Protein AF-A0A328SCN4-F1 (afdb_monomer)

Radius of gyration: 20.65 Å; Cα contacts (8 Å, |Δi|>4): 206; chains: 1; bounding box: 43×36×56 Å

pLDDT: mean 93.0, std 8.11, range [56.22, 98.69]

Foldseek 3Di:
DLCPCQFDAQQVVTALLNLQAAAQPPDPGSNCVSCVLLPHHSVRSVVLLVVLLVVDVQCCQCQDPRHGNSRHHQPVDDDPSVVVRCVVSVHDSSNSVNSSSVSSVSSNVPGPNLPPDDDLVRLVVQCVVLVHDSVVSVVLCVVQSNDVVNSVVVSVVVVD

Secondary structure (DSSP, 8-state):
---TTPPPPGGGT--GGGGGG---S-SSSTHHHHHHHTT--HHHHHHHHHHHHHHSGGG--TTSTTSSGGG---TTS--HHHHHHHHHTT--HHHHHHHHHHHHHHHHHT--TT--PPPHHHHHHHHHHHT--HHHHHHHHHHTTT-HHHHHHHHHHH--

Structure (mmCIF, N/CA/C/O backbone):
data_AF-A0A328SCN4-F1
#
_entry.id   AF-A0A328SCN4-F1
#
loop_
_atom_site.group_PDB
_atom_site.id
_atom_site.type_symbol
_atom_site.label_atom_id
_atom_site.label_alt_id
_atom_site.label_comp_id
_atom_site.label_asym_id
_atom_site.label_entity_id
_atom_site.label_seq_id
_atom_site.pdbx_PDB_ins_code
_atom_site.Cartn_x
_atom_site.Cartn_y
_atom_site.Cartn_z
_atom_site.occupancy
_atom_site.B_iso_or_equiv
_atom_site.auth_seq_id
_atom_site.auth_comp_id
_atom_site.auth_asym_id
_atom_site.auth_atom_id
_atom_site.pdbx_PDB_model_num
ATOM 1 N N . MET A 1 1 ? -4.310 -12.056 -15.136 1.00 69.62 1 MET A N 1
ATOM 2 C CA . MET A 1 1 ? -3.654 -10.815 -14.686 1.00 69.62 1 MET A CA 1
ATOM 3 C C . MET A 1 1 ? -3.162 -11.077 -13.268 1.00 69.62 1 MET A C 1
ATOM 5 O O . MET A 1 1 ? -3.846 -11.775 -12.534 1.00 69.62 1 MET A O 1
ATOM 9 N N . GLY A 1 2 ? -2.007 -10.562 -12.843 1.00 88.44 2 GLY A N 1
ATOM 10 C CA . GLY A 1 2 ? -1.500 -10.822 -11.476 1.00 88.44 2 GLY A CA 1
ATOM 11 C C . GLY A 1 2 ? -2.390 -10.300 -10.332 1.00 88.44 2 GLY A C 1
ATOM 12 O O . GLY A 1 2 ? -2.214 -10.664 -9.172 1.00 88.44 2 GLY A O 1
ATOM 13 N N . TRP A 1 3 ? -3.356 -9.432 -10.654 1.00 96.25 3 TRP A N 1
ATOM 14 C CA . TRP A 1 3 ? -4.356 -8.905 -9.728 1.00 96.25 3 TRP A CA 1
ATOM 15 C C . TRP A 1 3 ? -5.590 -8.422 -10.510 1.00 96.25 3 TRP A C 1
ATOM 17 O O . TRP A 1 3 ? -5.646 -7.267 -10.939 1.00 96.25 3 TRP A O 1
ATOM 27 N N . ASP A 1 4 ? -6.555 -9.317 -10.736 1.00 90.69 4 ASP A N 1
ATOM 28 C CA . ASP A 1 4 ? -7.709 -9.065 -11.616 1.00 90.69 4 ASP A CA 1
ATOM 29 C C . ASP A 1 4 ? -8.654 -7.968 -11.082 1.00 90.69 4 ASP A C 1
ATOM 31 O O . ASP A 1 4 ? -9.120 -7.125 -11.846 1.00 90.69 4 ASP A O 1
ATOM 35 N N . ASP A 1 5 ? -8.873 -7.906 -9.764 1.00 94.00 5 ASP A N 1
ATOM 36 C CA . ASP A 1 5 ? -9.723 -6.914 -9.088 1.00 94.00 5 ASP A CA 1
ATOM 37 C C . ASP A 1 5 ? -8.934 -5.706 -8.542 1.00 94.00 5 ASP A C 1
ATOM 39 O O . ASP A 1 5 ? -9.352 -5.041 -7.591 1.00 94.00 5 ASP A O 1
ATOM 43 N N . ALA A 1 6 ? -7.764 -5.418 -9.125 1.00 96.00 6 ALA A N 1
ATOM 44 C CA . ALA A 1 6 ? -6.892 -4.350 -8.649 1.00 96.00 6 ALA A CA 1
ATOM 45 C C .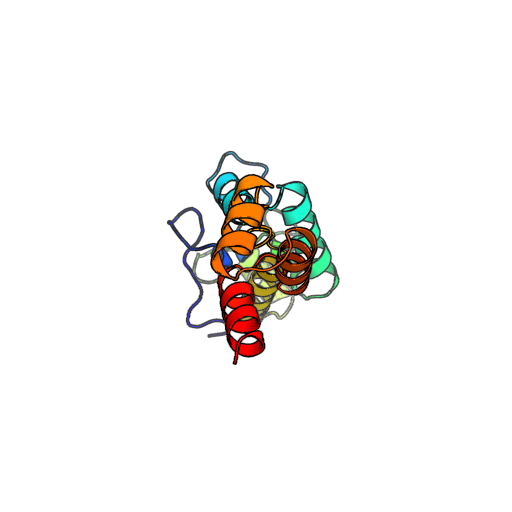 ALA A 1 6 ? -7.614 -2.988 -8.621 1.00 96.00 6 ALA A C 1
ATOM 47 O O . ALA A 1 6 ? -8.120 -2.551 -9.665 1.00 96.00 6 ALA A O 1
ATOM 48 N N . PRO A 1 7 ? -7.562 -2.249 -7.497 1.00 96.00 7 PRO A N 1
ATOM 49 C CA . PRO A 1 7 ? -8.281 -0.992 -7.326 1.00 96.00 7 PRO A CA 1
ATOM 50 C C . PRO A 1 7 ? -7.772 0.083 -8.296 1.00 96.00 7 PRO A C 1
ATOM 52 O O . PRO A 1 7 ? -6.699 -0.027 -8.913 1.00 96.00 7 PRO A O 1
ATOM 55 N N . ALA A 1 8 ? -8.538 1.166 -8.406 1.00 95.62 8 ALA A N 1
ATOM 56 C CA . ALA A 1 8 ? -8.042 2.407 -8.984 1.00 95.62 8 ALA A CA 1
ATOM 57 C C . ALA A 1 8 ? -6.925 3.012 -8.108 1.00 95.62 8 ALA A C 1
ATOM 59 O O . ALA A 1 8 ? -6.749 2.662 -6.941 1.00 95.62 8 ALA A O 1
ATOM 60 N 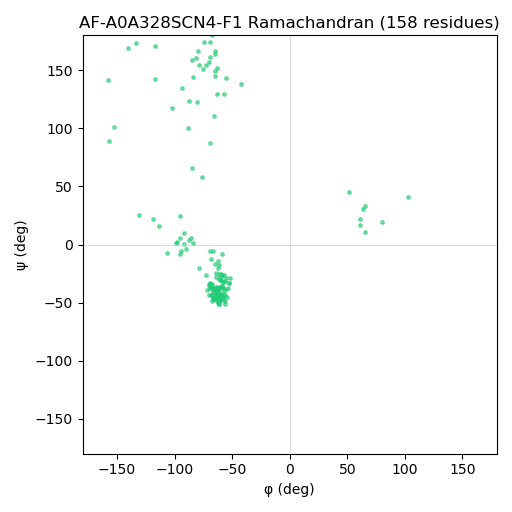N . HIS A 1 9 ? -6.154 3.951 -8.661 1.00 95.75 9 HIS A N 1
ATOM 61 C CA . HIS A 1 9 ? -5.223 4.752 -7.862 1.00 95.75 9 HIS A CA 1
ATOM 62 C C . HIS A 1 9 ? -5.991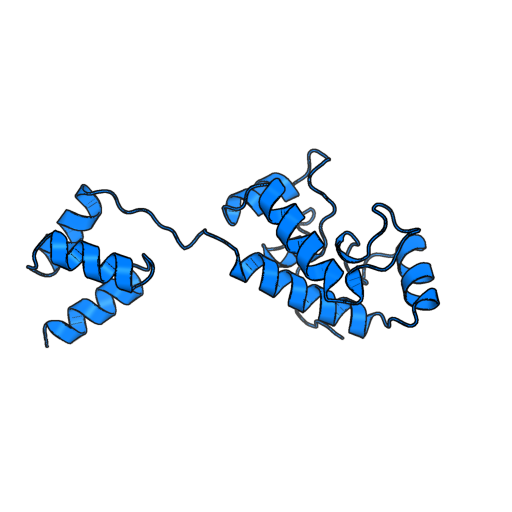 5.624 -6.864 1.00 95.75 9 HIS A C 1
ATOM 64 O O . HIS A 1 9 ? -7.068 6.126 -7.181 1.00 95.75 9 HIS A O 1
ATOM 70 N N . VAL A 1 10 ? -5.392 5.904 -5.706 1.00 96.75 10 VAL A N 1
ATOM 71 C CA . VAL A 1 10 ? -5.983 6.794 -4.687 1.00 96.75 10 VAL A CA 1
ATOM 72 C C . VAL A 1 10 ? -6.318 8.176 -5.264 1.00 96.75 10 VAL A C 1
ATOM 74 O O . VAL A 1 10 ? -7.385 8.719 -5.004 1.00 96.75 10 VAL A O 1
ATOM 77 N N . CYS A 1 11 ? -5.473 8.717 -6.148 1.00 92.19 11 CYS A N 1
ATOM 78 C CA . CYS A 1 11 ? -5.732 9.994 -6.829 1.00 92.19 11 CYS A CA 1
ATOM 79 C C . CYS A 1 11 ? -6.917 9.975 -7.814 1.00 92.19 11 CYS A C 1
ATOM 81 O O . CYS A 1 11 ? -7.264 11.016 -8.362 1.00 92.19 11 CYS A O 1
ATOM 83 N N . ARG A 1 12 ? -7.520 8.807 -8.057 1.00 92.94 12 ARG A N 1
ATOM 84 C CA . ARG A 1 12 ? -8.727 8.610 -8.869 1.00 92.94 12 ARG A CA 1
ATOM 85 C C . ARG A 1 12 ? -9.878 8.004 -8.053 1.00 92.94 12 ARG A C 1
ATOM 87 O O . ARG A 1 12 ? -10.759 7.383 -8.633 1.00 92.94 12 ARG A O 1
ATOM 94 N N . GLY A 1 13 ? -9.847 8.147 -6.726 1.00 92.12 13 GLY A N 1
ATOM 95 C CA . GLY A 1 13 ? -10.897 7.637 -5.838 1.00 92.12 13 GLY A CA 1
ATOM 96 C C . GLY A 1 13 ? -10.803 6.140 -5.533 1.00 92.12 13 GLY A C 1
ATOM 97 O O . GLY A 1 13 ? -11.795 5.542 -5.135 1.00 92.12 13 GLY A O 1
ATOM 98 N N . GLY A 1 14 ? -9.638 5.516 -5.730 1.00 95.19 14 GLY A N 1
ATOM 99 C CA . GLY A 1 14 ? -9.414 4.134 -5.304 1.00 95.19 14 GLY A CA 1
ATOM 100 C C . GLY A 1 14 ? -9.500 3.953 -3.786 1.00 95.19 14 GLY A C 1
ATOM 101 O O . GLY A 1 14 ? -9.192 4.870 -3.019 1.00 95.19 14 GLY A O 1
ATOM 102 N N . ASP A 1 15 ? -9.882 2.747 -3.365 1.00 95.69 15 ASP A N 1
ATOM 103 C CA . ASP A 1 15 ? -9.878 2.338 -1.959 1.00 95.69 15 ASP A CA 1
ATOM 104 C C . ASP A 1 15 ? -8.448 2.224 -1.382 1.00 95.69 15 ASP A C 1
ATOM 106 O O . ASP A 1 15 ? -7.447 2.468 -2.067 1.00 95.69 15 ASP A O 1
ATOM 110 N N . ALA A 1 16 ? -8.336 1.858 -0.102 1.00 96.25 16 ALA A N 1
ATOM 111 C CA . ALA A 1 16 ? -7.060 1.784 0.608 1.00 96.25 16 ALA A CA 1
ATOM 112 C C . ALA A 1 16 ? -6.048 0.797 -0.007 1.00 96.25 16 ALA A C 1
ATOM 114 O O . ALA A 1 16 ? -4.842 1.034 0.080 1.00 96.25 16 ALA A O 1
ATOM 115 N N . ARG A 1 17 ? -6.489 -0.242 -0.733 1.00 97.62 17 ARG A N 1
ATOM 116 C CA . ARG A 1 17 ? -5.585 -1.142 -1.477 1.00 97.62 17 ARG A CA 1
ATOM 117 C C . ARG A 1 17 ? -4.801 -0.376 -2.552 1.00 97.62 17 ARG A C 1
ATOM 119 O O . ARG A 1 17 ? -3.685 -0.752 -2.913 1.00 97.62 17 ARG A O 1
ATOM 126 N N . GLY A 1 18 ? -5.349 0.743 -3.039 1.00 97.75 18 GLY A N 1
ATOM 127 C CA . GLY A 1 18 ? -4.712 1.637 -4.006 1.00 97.75 18 GLY A CA 1
ATOM 128 C C . GLY A 1 18 ? -3.410 2.273 -3.506 1.00 97.75 18 GLY A C 1
ATOM 129 O O . GLY A 1 18 ? -2.598 2.709 -4.329 1.00 97.75 18 GLY A O 1
ATOM 130 N N . LEU A 1 19 ? -3.158 2.280 -2.189 1.00 98.31 19 LEU A N 1
ATOM 131 C CA . LEU A 1 19 ? -1.908 2.757 -1.584 1.00 98.31 19 LEU A CA 1
ATOM 132 C C . LEU A 1 19 ? -0.673 1.987 -2.080 1.00 98.31 19 LEU A C 1
ATOM 134 O O . LEU A 1 19 ? 0.422 2.557 -2.177 1.00 98.31 19 LEU A O 1
ATOM 138 N N . ALA A 1 20 ? -0.835 0.732 -2.514 1.00 98.38 20 ALA A N 1
ATOM 139 C CA . ALA A 1 20 ? 0.235 -0.034 -3.153 1.00 98.38 20 ALA A CA 1
ATOM 140 C C . ALA A 1 20 ? 0.802 0.664 -4.406 1.00 98.38 20 ALA A C 1
ATOM 142 O O . ALA A 1 20 ? 1.985 0.503 -4.722 1.00 98.38 20 ALA A O 1
ATOM 143 N N . PHE A 1 21 ? 0.011 1.506 -5.078 1.00 98.06 21 PHE A N 1
ATOM 144 C CA . PHE A 1 21 ? 0.399 2.247 -6.285 1.00 98.06 21 PHE A CA 1
ATOM 145 C C . PHE A 1 21 ? 0.829 3.698 -6.029 1.00 98.06 21 PHE A C 1
ATOM 147 O O . PHE A 1 21 ? 1.118 4.415 -6.990 1.00 98.06 21 PHE A O 1
ATOM 154 N N . CYS A 1 22 ? 0.853 4.144 -4.770 1.00 98.00 22 CYS A N 1
ATOM 155 C CA . CYS A 1 22 ? 1.243 5.503 -4.405 1.00 98.00 22 CYS A CA 1
ATOM 156 C C . CYS A 1 22 ? 2.766 5.664 -4.276 1.00 98.00 22 CYS A C 1
ATOM 158 O O . CYS A 1 22 ? 3.465 4.773 -3.787 1.00 98.00 22 CYS A O 1
ATOM 160 N N . CYS A 1 23 ? 3.256 6.833 -4.685 1.00 96.62 23 CYS A N 1
ATOM 161 C CA . CYS A 1 23 ? 4.617 7.315 -4.439 1.00 96.62 23 CYS A CA 1
ATOM 162 C C . CYS A 1 23 ? 4.833 7.636 -2.940 1.00 96.62 23 CYS A C 1
ATOM 164 O O . CYS A 1 23 ? 3.856 7.620 -2.182 1.00 96.62 23 CYS A O 1
ATOM 166 N N . PRO A 1 24 ? 6.061 7.980 -2.503 1.00 96.44 24 PRO A N 1
ATOM 167 C CA . PRO A 1 24 ? 6.279 8.521 -1.165 1.00 96.44 24 PRO A CA 1
ATOM 168 C C . PRO A 1 24 ? 5.405 9.766 -0.912 1.00 96.44 24 PRO A C 1
ATOM 170 O O . PRO A 1 24 ? 5.217 10.569 -1.838 1.00 96.44 24 PRO A O 1
ATOM 173 N N . PRO A 1 25 ? 4.881 9.956 0.313 1.00 95.00 25 PRO A N 1
ATOM 174 C CA . PRO A 1 25 ? 4.003 11.068 0.687 1.00 95.00 25 PRO A CA 1
ATOM 175 C C . PRO A 1 25 ? 4.783 12.385 0.870 1.00 95.00 25 PRO A C 1
ATOM 177 O O . PRO A 1 25 ? 4.793 12.982 1.939 1.00 95.00 25 PRO A O 1
ATOM 180 N N . VAL A 1 26 ? 5.478 12.823 -0.182 1.00 92.56 26 VAL A N 1
ATOM 181 C CA . VAL A 1 26 ? 6.291 14.057 -0.214 1.00 92.56 26 VAL A CA 1
ATOM 182 C C . VAL A 1 26 ? 5.641 15.177 -1.031 1.00 92.56 26 VAL A C 1
ATOM 184 O O . VAL A 1 26 ? 6.146 16.294 -1.076 1.00 92.56 26 VAL A O 1
ATOM 187 N N . LYS A 1 27 ? 4.534 14.879 -1.719 1.00 89.81 27 LYS A N 1
ATOM 188 C CA . LYS A 1 27 ? 3.765 15.839 -2.521 1.00 89.81 27 LYS A CA 1
ATOM 189 C C . LYS A 1 27 ? 2.363 15.980 -1.931 1.00 89.81 27 LYS A C 1
ATOM 191 O O . LYS A 1 27 ? 1.786 14.947 -1.587 1.00 89.81 27 LYS A O 1
ATOM 196 N N . PRO A 1 28 ? 1.776 17.191 -1.919 1.00 92.12 28 PRO A N 1
ATOM 197 C CA . PRO A 1 28 ? 0.426 17.416 -1.410 1.00 92.12 28 PRO A CA 1
ATOM 198 C C . PRO A 1 28 ? -0.604 16.762 -2.342 1.00 92.12 28 PRO A C 1
ATOM 200 O O . PRO A 1 28 ? -1.080 17.361 -3.303 1.00 92.12 28 PRO A O 1
ATOM 203 N N . CYS A 1 29 ? -0.901 15.486 -2.109 1.00 94.94 29 CYS A N 1
ATOM 204 C CA . CYS A 1 29 ? -1.840 14.704 -2.905 1.00 94.94 29 CYS A CA 1
ATOM 205 C C . CYS A 1 29 ? -2.692 13.780 -2.016 1.00 94.94 29 CYS A C 1
ATOM 207 O O . CYS A 1 29 ? -2.364 13.594 -0.842 1.00 94.94 29 CYS A O 1
ATOM 209 N N . PRO A 1 30 ? -3.753 13.148 -2.558 1.00 96.75 30 PRO A N 1
ATOM 210 C CA . PRO A 1 30 ? -4.708 12.353 -1.772 1.00 96.75 30 PRO A CA 1
ATOM 211 C C . PRO A 1 30 ? -4.134 11.169 -0.976 1.00 96.75 30 PRO A C 1
ATOM 213 O O . PRO A 1 30 ? -4.847 10.570 -0.179 1.00 96.75 30 PRO A O 1
ATOM 216 N N . VAL A 1 31 ? -2.856 10.822 -1.166 1.00 96.88 31 VAL A N 1
ATOM 217 C CA . VAL A 1 31 ? -2.178 9.791 -0.373 1.00 96.88 31 VAL A CA 1
ATOM 218 C C . VAL A 1 31 ? -2.177 10.118 1.122 1.00 96.88 31 VAL A C 1
ATOM 220 O O . VAL A 1 31 ? -2.352 9.204 1.914 1.00 96.88 31 VAL A O 1
ATOM 223 N N . HIS A 1 32 ? -2.036 11.394 1.505 1.00 95.38 32 HIS A N 1
ATOM 224 C CA . HIS A 1 32 ? -1.996 11.797 2.915 1.00 95.38 32 HIS A CA 1
ATOM 225 C C . HIS A 1 32 ? -3.302 11.439 3.625 1.00 95.38 32 HIS A C 1
ATOM 227 O O . HIS A 1 32 ? -3.272 10.710 4.608 1.00 95.38 32 HIS A O 1
ATOM 233 N N . MET A 1 33 ? -4.432 11.847 3.039 1.00 94.38 33 MET A N 1
ATOM 234 C CA . MET A 1 33 ? -5.761 11.519 3.557 1.00 94.38 33 MET A CA 1
ATOM 235 C C . MET A 1 33 ? -5.977 10.005 3.603 1.00 94.38 33 MET A C 1
ATOM 237 O O . MET A 1 33 ? -6.440 9.481 4.601 1.00 94.38 33 MET A O 1
ATOM 241 N N . LYS A 1 34 ? -5.586 9.265 2.556 1.00 96.19 34 LYS A N 1
ATOM 242 C CA . LYS A 1 34 ? -5.821 7.814 2.516 1.00 96.19 34 LYS A CA 1
ATOM 243 C C . LYS A 1 34 ? -4.971 7.026 3.519 1.00 96.19 34 LYS A C 1
ATOM 245 O O . LYS A 1 34 ? -5.421 5.990 3.991 1.00 96.19 34 LYS A O 1
ATOM 250 N N . ILE A 1 35 ? -3.748 7.480 3.804 1.00 95.81 35 ILE A N 1
ATOM 251 C CA . ILE A 1 35 ? -2.883 6.908 4.847 1.00 95.81 35 ILE A CA 1
ATOM 252 C C . ILE A 1 35 ? -3.510 7.163 6.229 1.00 95.81 35 ILE A C 1
ATOM 254 O O . ILE A 1 35 ? -3.616 6.231 7.021 1.00 95.81 35 ILE A O 1
ATOM 258 N N . GLU A 1 36 ? -3.978 8.388 6.477 1.00 93.44 36 GLU A N 1
ATOM 259 C CA . GLU A 1 36 ? -4.652 8.784 7.721 1.00 93.44 36 GLU A CA 1
ATOM 260 C C . GLU A 1 36 ? -5.991 8.060 7.926 1.00 93.44 36 GLU A C 1
ATOM 262 O O . GLU A 1 36 ? -6.288 7.621 9.028 1.00 93.44 36 GLU A O 1
ATOM 267 N N . GLU A 1 37 ? -6.775 7.845 6.867 1.00 91.88 37 GLU A N 1
ATOM 268 C CA . GLU A 1 37 ? -8.012 7.052 6.919 1.00 91.88 37 GLU A CA 1
ATOM 269 C C . GLU A 1 37 ? -7.764 5.607 7.369 1.00 91.88 37 GLU A C 1
ATOM 271 O O . GLU A 1 37 ? -8.640 4.999 7.981 1.00 91.88 37 GLU A O 1
ATOM 276 N N . ILE A 1 38 ? -6.583 5.051 7.062 1.00 93.00 38 ILE A N 1
ATOM 277 C CA . ILE A 1 38 ? -6.175 3.736 7.570 1.00 93.00 38 ILE A CA 1
ATOM 278 C C . ILE A 1 38 ? -5.386 3.802 8.891 1.00 93.00 38 ILE A C 1
ATOM 280 O O . ILE A 1 38 ? -4.820 2.794 9.321 1.00 93.00 38 ILE A O 1
ATOM 284 N N . GLY A 1 39 ? -5.362 5.005 9.477 1.00 92.31 39 GLY A N 1
ATOM 285 C CA . GLY A 1 39 ? -4.734 5.458 10.719 1.00 92.31 39 GLY A CA 1
ATOM 286 C C . GLY A 1 39 ? -3.208 5.326 10.781 1.00 92.31 39 GLY A C 1
ATOM 287 O O . GLY A 1 39 ? -2.604 5.432 11.847 1.00 92.31 39 GLY A O 1
ATOM 288 N N . LEU A 1 40 ? -2.554 5.145 9.640 1.00 94.06 40 LEU A N 1
ATOM 289 C CA . LEU A 1 40 ? -1.101 5.183 9.571 1.00 94.06 40 LEU A CA 1
ATOM 290 C C . LEU A 1 40 ? -0.598 6.632 9.582 1.00 94.06 40 LEU A C 1
ATOM 292 O O . LEU A 1 40 ? -1.261 7.556 9.114 1.00 94.06 40 LEU A O 1
ATOM 296 N N . SER A 1 41 ? 0.634 6.834 10.036 1.00 94.00 41 SER A N 1
ATOM 297 C CA . SER A 1 41 ? 1.404 8.039 9.735 1.00 94.00 41 SER A CA 1
ATOM 298 C C . SER A 1 41 ? 2.127 7.911 8.382 1.00 94.00 41 SER A C 1
ATOM 300 O O . SER A 1 41 ? 2.419 6.800 7.918 1.00 94.00 41 SER A O 1
ATOM 302 N N . PRO A 1 42 ? 2.512 9.034 7.740 1.00 95.50 42 PRO A N 1
ATOM 303 C CA . PRO A 1 42 ? 3.348 9.004 6.540 1.00 95.50 42 PRO A CA 1
ATOM 304 C C . PRO A 1 42 ? 4.645 8.201 6.718 1.00 95.50 42 PRO A C 1
ATOM 306 O O . PRO A 1 42 ? 5.063 7.498 5.799 1.00 95.50 42 PRO A O 1
ATOM 309 N N . GLN A 1 43 ? 5.263 8.274 7.902 1.00 95.75 43 GLN A N 1
ATOM 310 C CA . GLN A 1 43 ? 6.512 7.574 8.199 1.00 95.75 43 GLN A CA 1
ATOM 311 C C . GLN A 1 43 ? 6.310 6.060 8.342 1.00 95.75 43 GLN A C 1
ATOM 313 O O . GLN A 1 43 ? 7.133 5.287 7.850 1.00 95.75 43 GLN A O 1
ATOM 318 N N . GLU A 1 44 ? 5.216 5.621 8.968 1.00 96.69 44 GLU A N 1
ATOM 319 C CA . GLU A 1 44 ? 4.864 4.197 9.046 1.00 96.69 44 GLU A CA 1
ATOM 320 C C . GLU A 1 44 ? 4.565 3.629 7.661 1.00 96.69 44 GLU A C 1
ATOM 322 O O . GLU A 1 44 ? 5.106 2.585 7.300 1.00 96.69 44 GLU A O 1
ATOM 327 N N . PHE A 1 45 ? 3.794 4.351 6.841 1.00 97.94 45 PHE A N 1
ATOM 328 C CA . PHE A 1 45 ? 3.544 3.966 5.452 1.00 97.94 45 PHE A CA 1
ATOM 329 C C . PHE A 1 45 ? 4.843 3.799 4.652 1.00 97.94 45 PHE A C 1
ATOM 331 O O . PHE A 1 45 ? 4.991 2.825 3.907 1.00 97.94 45 PHE A O 1
ATOM 338 N N . ILE A 1 46 ? 5.799 4.723 4.824 1.00 98.25 46 ILE A N 1
ATOM 339 C CA . ILE A 1 46 ? 7.112 4.621 4.180 1.00 98.25 46 ILE A CA 1
ATOM 340 C C . ILE A 1 46 ? 7.842 3.366 4.641 1.00 98.25 46 ILE A C 1
ATOM 342 O O . ILE A 1 46 ? 8.268 2.566 3.808 1.00 98.25 46 ILE A O 1
ATOM 346 N N . LYS A 1 47 ? 7.929 3.164 5.957 1.00 98.19 47 LYS A N 1
ATOM 347 C CA . LYS A 1 47 ? 8.621 2.022 6.549 1.00 98.19 47 LYS A CA 1
ATOM 348 C C . LYS A 1 47 ? 8.051 0.689 6.064 1.00 98.19 47 LYS A C 1
ATOM 350 O O . LYS A 1 47 ? 8.818 -0.169 5.638 1.00 98.19 47 LYS A O 1
ATOM 355 N N . ILE A 1 48 ? 6.724 0.539 6.050 1.00 98.31 48 ILE A N 1
ATOM 356 C CA . ILE A 1 48 ? 6.041 -0.668 5.558 1.00 98.31 48 ILE A CA 1
ATOM 357 C C . ILE A 1 48 ? 6.457 -0.966 4.114 1.00 98.31 48 ILE A C 1
ATOM 359 O O . ILE A 1 48 ? 6.854 -2.088 3.792 1.00 98.31 48 ILE A O 1
ATOM 363 N N . LYS A 1 49 ? 6.412 0.045 3.238 1.00 98.62 49 LYS A N 1
ATOM 364 C CA . LYS A 1 49 ? 6.805 -0.117 1.836 1.00 98.62 49 LYS A CA 1
ATOM 365 C C . LYS A 1 49 ? 8.280 -0.476 1.690 1.00 98.62 49 LYS A C 1
ATOM 367 O O . LYS A 1 49 ? 8.602 -1.424 0.977 1.00 98.62 49 LYS A O 1
ATOM 372 N N . GLU A 1 50 ? 9.182 0.236 2.351 1.00 98.44 50 GLU A N 1
ATOM 373 C CA . GLU A 1 50 ? 10.619 -0.035 2.252 1.00 98.44 50 GLU A CA 1
ATOM 374 C C . GLU A 1 50 ? 10.988 -1.422 2.789 1.00 98.44 50 GLU A C 1
ATOM 376 O O . GLU A 1 50 ? 11.767 -2.144 2.162 1.00 98.44 50 GLU A O 1
ATOM 381 N N . ASP A 1 51 ? 10.394 -1.840 3.906 1.00 98.50 51 ASP A N 1
ATOM 382 C CA . ASP A 1 51 ? 10.632 -3.162 4.482 1.00 98.50 51 ASP A CA 1
ATOM 383 C C . ASP A 1 51 ? 10.064 -4.286 3.604 1.00 98.50 51 ASP A C 1
ATOM 385 O O . ASP A 1 51 ? 10.699 -5.337 3.465 1.00 98.50 51 ASP A O 1
ATOM 389 N N . PHE A 1 52 ? 8.926 -4.058 2.940 1.00 98.56 52 PHE A N 1
ATOM 390 C CA . PHE A 1 52 ? 8.399 -4.971 1.924 1.00 98.56 52 PHE A CA 1
ATOM 391 C C . PHE A 1 52 ? 9.306 -5.033 0.685 1.00 98.56 52 PHE A C 1
ATOM 393 O O . PHE A 1 52 ? 9.569 -6.111 0.144 1.00 98.56 52 PHE A O 1
ATOM 400 N N . ALA A 1 53 ? 9.837 -3.891 0.241 1.00 98.19 53 ALA A N 1
ATOM 401 C CA . ALA A 1 53 ? 10.744 -3.824 -0.899 1.00 98.19 53 ALA A CA 1
ATOM 402 C C . ALA A 1 53 ? 12.009 -4.654 -0.650 1.00 98.19 53 ALA A C 1
ATOM 404 O O . ALA A 1 53 ? 12.361 -5.477 -1.491 1.00 98.19 53 ALA A O 1
ATOM 40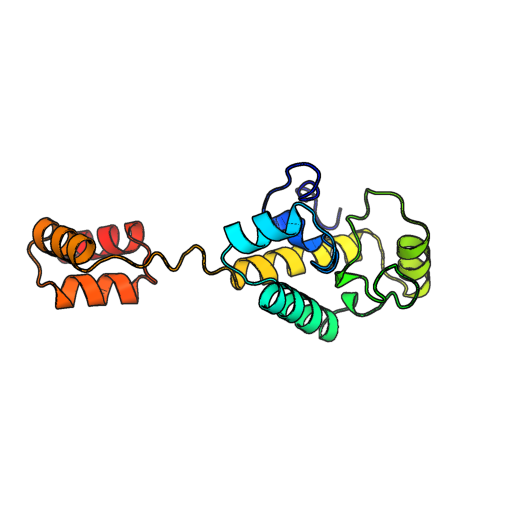5 N N . LYS A 1 54 ? 12.643 -4.531 0.528 1.00 98.19 54 LYS A N 1
ATOM 406 C CA . LYS A 1 54 ? 13.859 -5.288 0.900 1.00 98.19 54 LYS A CA 1
ATOM 407 C C . LYS A 1 54 ? 13.711 -6.804 0.717 1.00 98.19 54 LYS A C 1
ATOM 409 O O . LYS A 1 54 ? 14.683 -7.476 0.372 1.00 98.19 54 LYS A O 1
ATOM 414 N N . LYS A 1 55 ? 12.502 -7.330 0.931 1.00 97.88 55 LYS A N 1
ATOM 415 C CA . LYS A 1 55 ? 12.182 -8.767 0.916 1.00 97.88 55 LYS A CA 1
ATOM 416 C C . LYS A 1 55 ? 11.665 -9.269 -0.435 1.00 97.88 55 LYS A C 1
ATOM 418 O O . LYS A 1 55 ? 11.455 -10.466 -0.592 1.00 97.88 55 LYS A O 1
ATOM 423 N N . THR A 1 56 ? 11.446 -8.386 -1.408 1.00 98.31 56 THR A N 1
ATOM 424 C CA . THR A 1 56 ? 10.803 -8.731 -2.684 1.00 98.31 56 THR A CA 1
ATOM 425 C C . THR A 1 56 ? 11.558 -8.155 -3.878 1.00 98.31 56 THR A C 1
ATOM 427 O O . THR A 1 56 ? 12.494 -7.368 -3.739 1.00 98.31 56 THR A O 1
ATOM 430 N N . LYS A 1 57 ? 11.136 -8.511 -5.097 1.00 98.25 57 LYS A N 1
ATOM 431 C CA . LYS A 1 57 ? 11.658 -7.873 -6.315 1.00 98.25 57 LYS A CA 1
ATOM 432 C C . LYS A 1 57 ? 11.212 -6.412 -6.464 1.00 98.25 57 LYS A C 1
ATOM 434 O O . LYS A 1 57 ? 11.700 -5.724 -7.355 1.00 98.25 57 LYS A O 1
ATOM 439 N N . LEU A 1 58 ? 10.342 -5.893 -5.586 1.00 98.50 58 LEU A N 1
ATOM 440 C CA . LEU A 1 58 ? 9.968 -4.480 -5.632 1.00 98.50 58 LEU A CA 1
ATOM 441 C C . LEU A 1 58 ? 11.118 -3.533 -5.245 1.00 98.50 58 LEU A C 1
ATOM 443 O O . LEU A 1 58 ? 11.005 -2.343 -5.523 1.00 98.50 58 LEU A O 1
ATOM 447 N N . LYS A 1 59 ? 12.230 -4.023 -4.672 1.00 98.19 59 LYS A N 1
ATOM 448 C CA . LYS A 1 59 ? 13.445 -3.213 -4.442 1.00 98.19 59 LYS A CA 1
ATOM 449 C C . LYS A 1 59 ? 14.129 -2.707 -5.714 1.00 98.19 59 LYS A C 1
ATOM 451 O O . LYS A 1 59 ? 14.845 -1.720 -5.636 1.00 98.19 59 LYS A O 1
ATOM 456 N N . TYR A 1 60 ? 13.950 -3.380 -6.852 1.00 98.06 60 TYR A N 1
ATOM 457 C CA . TYR A 1 60 ? 14.565 -2.978 -8.122 1.00 98.06 60 TYR A CA 1
ATOM 458 C C . TYR A 1 60 ? 13.865 -1.756 -8.728 1.00 98.06 60 TYR A C 1
ATOM 460 O O . TYR A 1 60 ? 12.829 -1.324 -8.221 1.00 98.06 60 TYR A O 1
ATOM 468 N N . GLY A 1 61 ? 14.402 -1.216 -9.825 1.00 97.12 61 GLY A N 1
ATOM 469 C CA . GLY A 1 61 ? 13.864 -0.025 -10.481 1.00 97.12 61 GLY A CA 1
ATOM 470 C C . GLY A 1 61 ? 14.664 1.240 -10.184 1.00 97.12 61 GLY A C 1
ATOM 471 O O . GLY A 1 61 ? 14.059 2.290 -9.961 1.00 97.12 61 GLY A O 1
ATOM 472 N N . ALA A 1 62 ? 15.999 1.157 -10.160 1.00 96.94 62 ALA A N 1
ATOM 473 C CA . ALA A 1 62 ? 16.877 2.276 -9.800 1.00 96.94 62 ALA A CA 1
ATOM 474 C C . ALA A 1 62 ? 16.650 3.514 -10.689 1.00 96.94 62 ALA A C 1
ATOM 476 O O . ALA A 1 62 ? 16.721 4.638 -10.199 1.00 96.94 62 ALA A O 1
ATOM 477 N N . SER A 1 63 ? 16.287 3.311 -11.961 1.00 97.12 63 SER A N 1
ATOM 478 C CA . SER A 1 63 ? 15.988 4.395 -12.913 1.00 97.12 63 SER A CA 1
ATOM 479 C C . SER A 1 63 ? 14.525 4.873 -12.887 1.00 97.12 63 SER A C 1
ATOM 481 O O . SER A 1 63 ? 14.122 5.705 -13.701 1.00 97.12 63 SER A O 1
ATOM 483 N N . THR A 1 64 ? 13.688 4.349 -11.984 1.00 97.56 64 THR A N 1
ATOM 484 C CA . THR A 1 64 ? 12.303 4.823 -11.804 1.00 97.56 64 THR A CA 1
ATOM 485 C C . THR A 1 64 ? 12.257 6.111 -10.978 1.00 97.56 64 THR A C 1
ATOM 487 O O . THR A 1 64 ? 13.225 6.471 -10.316 1.00 97.56 64 THR A O 1
ATOM 490 N N . CYS A 1 65 ? 11.111 6.807 -10.959 1.00 95.69 65 CYS A N 1
ATOM 491 C CA . CYS A 1 65 ? 10.972 8.128 -10.324 1.00 95.69 65 CYS A CA 1
ATOM 492 C C . CYS A 1 65 ? 11.456 8.215 -8.863 1.00 95.69 65 CYS A C 1
ATOM 494 O O . CYS A 1 65 ? 11.830 9.296 -8.424 1.00 95.69 65 CYS A O 1
ATOM 496 N N . PHE A 1 66 ? 11.404 7.108 -8.116 1.00 96.56 66 PHE A N 1
ATOM 497 C CA . PHE A 1 66 ? 11.847 7.025 -6.719 1.00 96.56 66 PHE A CA 1
ATOM 498 C C . PHE A 1 66 ? 12.777 5.825 -6.483 1.00 96.56 66 PHE A C 1
ATOM 500 O O . PHE A 1 66 ? 12.813 5.279 -5.384 1.00 96.56 66 PHE A O 1
ATOM 507 N N . GLY A 1 67 ? 13.473 5.363 -7.526 1.00 96.88 67 GLY A N 1
ATOM 508 C CA . GLY A 1 67 ? 14.507 4.331 -7.414 1.00 96.88 67 GLY A CA 1
ATOM 509 C C . GLY A 1 67 ? 14.031 2.942 -6.972 1.00 96.88 67 GLY A C 1
ATOM 510 O O . GLY A 1 67 ? 14.860 2.099 -6.649 1.00 96.88 67 GLY A O 1
ATOM 511 N N . SER A 1 68 ? 12.718 2.688 -6.931 1.00 98.31 68 SER A N 1
ATOM 512 C CA . SER A 1 68 ? 12.160 1.388 -6.560 1.00 98.31 68 SER A CA 1
ATOM 513 C C . SER A 1 68 ? 10.739 1.184 -7.101 1.00 98.31 68 SER A C 1
ATOM 515 O O . SER A 1 68 ? 9.879 2.074 -7.057 1.00 98.31 68 SER A O 1
ATOM 517 N N . PHE A 1 69 ? 10.439 -0.037 -7.544 1.00 98.62 69 PHE A N 1
ATOM 518 C CA . PHE A 1 69 ? 9.106 -0.454 -7.974 1.00 98.62 69 PHE A CA 1
ATOM 519 C C . PHE A 1 69 ? 8.053 -0.388 -6.867 1.00 98.62 69 PHE A C 1
ATOM 521 O O . PHE A 1 69 ? 6.858 -0.296 -7.177 1.00 98.62 69 PHE A O 1
ATOM 528 N N . VAL A 1 70 ? 8.446 -0.379 -5.589 1.00 98.50 70 VAL A N 1
ATOM 529 C CA . VAL A 1 70 ? 7.504 -0.222 -4.470 1.00 98.50 70 VAL A CA 1
ATOM 530 C C . VAL A 1 70 ? 6.737 1.105 -4.544 1.00 98.50 70 VAL A C 1
ATOM 532 O O . VAL A 1 70 ? 5.557 1.174 -4.179 1.00 98.50 70 VAL A O 1
ATOM 535 N N . TRP A 1 71 ? 7.353 2.116 -5.158 1.00 98.19 71 TRP A N 1
ATOM 536 C CA . TRP A 1 71 ? 6.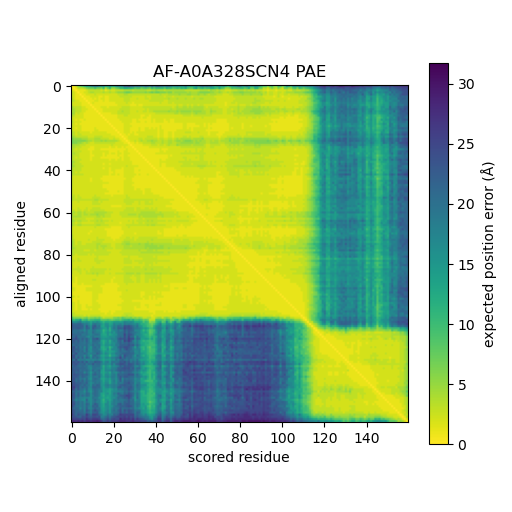803 3.454 -5.379 1.00 98.19 71 TRP A CA 1
ATOM 537 C C . TRP A 1 71 ? 6.144 3.641 -6.746 1.00 98.19 71 TRP A C 1
ATOM 539 O O . TRP A 1 71 ? 5.504 4.660 -6.994 1.00 98.19 71 TRP A O 1
ATOM 549 N N . CYS A 1 72 ? 6.283 2.666 -7.646 1.00 98.12 72 CYS A N 1
ATOM 550 C CA . CYS A 1 72 ? 5.717 2.752 -8.986 1.00 98.12 72 CYS A CA 1
ATOM 551 C C . CYS A 1 72 ? 4.198 2.532 -8.995 1.00 98.12 72 CYS A C 1
ATOM 553 O O . CYS A 1 72 ? 3.644 1.787 -8.182 1.00 98.12 72 CYS A O 1
ATOM 555 N N . CYS A 1 73 ? 3.536 3.157 -9.967 1.00 96.50 73 CYS A N 1
ATOM 556 C CA . CYS A 1 73 ? 2.097 3.063 -10.188 1.00 96.50 73 CYS A CA 1
ATOM 557 C C . CYS A 1 73 ? 1.682 1.787 -10.958 1.00 96.50 73 CYS A C 1
ATOM 559 O O . CYS A 1 73 ? 2.498 1.196 -11.666 1.00 96.50 73 CYS A O 1
ATOM 561 N N . LYS A 1 74 ? 0.395 1.408 -10.860 1.00 95.62 74 LYS A N 1
ATOM 562 C CA . LYS A 1 74 ? -0.237 0.248 -11.533 1.00 95.62 74 LYS A CA 1
ATOM 563 C C . LYS A 1 74 ? 0.189 0.073 -12.998 1.00 95.62 74 LYS A C 1
ATOM 565 O O . LYS A 1 74 ? 0.208 1.058 -13.739 1.00 95.62 74 LYS A O 1
ATOM 570 N N . ALA A 1 75 ? 0.436 -1.176 -13.413 1.00 94.31 75 ALA A N 1
ATOM 571 C CA . ALA A 1 75 ? 0.909 -1.548 -14.756 1.00 94.31 75 ALA A CA 1
ATOM 572 C C . ALA A 1 75 ? 0.048 -0.978 -15.899 1.00 94.31 75 ALA A C 1
ATOM 574 O O . ALA A 1 75 ? 0.574 -0.567 -16.927 1.00 94.31 75 ALA A O 1
ATOM 575 N N . SER A 1 76 ? -1.263 -0.840 -15.683 1.00 91.38 76 SER A N 1
ATOM 576 C CA . SER A 1 76 ? -2.199 -0.295 -16.675 1.00 91.38 76 SER A CA 1
ATOM 577 C C . SER A 1 76 ? -1.973 1.181 -17.032 1.00 91.38 76 SER A C 1
ATOM 579 O O . SER A 1 76 ? -2.506 1.651 -18.034 1.00 91.38 76 SER A O 1
ATOM 581 N N . LYS A 1 77 ? -1.217 1.942 -16.227 1.00 91.94 77 LYS A N 1
ATOM 582 C CA . LYS A 1 77 ? -0.797 3.301 -16.589 1.00 91.94 77 LYS A CA 1
ATOM 583 C C . LYS A 1 77 ? 0.517 3.214 -17.376 1.00 91.94 77 LYS A C 1
ATOM 585 O O . LYS A 1 77 ? 1.476 2.676 -16.816 1.00 91.94 77 LYS A O 1
ATOM 590 N N . PRO A 1 78 ? 0.601 3.755 -18.604 1.00 93.19 78 PRO A N 1
ATOM 591 C CA . PRO A 1 78 ? 1.829 3.712 -19.394 1.00 93.19 78 PRO A CA 1
ATOM 592 C C . PRO A 1 78 ? 2.950 4.484 -18.687 1.00 93.19 78 PRO A C 1
ATOM 594 O O . PRO A 1 78 ? 2.748 5.622 -18.251 1.00 93.19 78 PRO A O 1
ATOM 597 N N . CYS A 1 79 ? 4.123 3.862 -18.535 1.00 97.06 79 CYS A N 1
ATOM 598 C CA . CYS A 1 79 ? 5.283 4.487 -17.903 1.00 97.06 79 CYS A CA 1
ATOM 599 C C . CYS A 1 79 ? 6.588 3.879 -18.444 1.00 97.06 79 CYS A C 1
ATOM 601 O O . CYS A 1 79 ? 6.999 2.822 -17.964 1.00 97.06 79 CYS A O 1
ATOM 603 N N . PRO A 1 80 ? 7.288 4.564 -19.369 1.00 96.81 80 PRO A N 1
ATOM 604 C CA . PRO A 1 80 ? 8.508 4.034 -19.977 1.00 96.81 80 PRO A CA 1
ATOM 605 C C . PRO A 1 80 ? 9.591 3.673 -18.952 1.00 96.81 80 PRO A C 1
ATOM 607 O O . PRO A 1 80 ? 10.203 2.621 -19.065 1.00 96.81 80 PRO A O 1
ATOM 610 N N . LEU A 1 81 ? 9.774 4.492 -17.908 1.00 97.75 81 LEU A N 1
ATOM 611 C CA . LEU A 1 81 ? 10.780 4.243 -16.865 1.00 97.75 81 LEU A CA 1
ATOM 612 C C . LEU A 1 81 ? 10.515 2.945 -16.093 1.00 97.75 81 LEU A C 1
ATOM 614 O O . LEU A 1 81 ? 11.435 2.176 -15.835 1.00 97.75 81 LEU A O 1
ATOM 618 N N . ARG A 1 82 ? 9.252 2.690 -15.725 1.00 98.06 82 ARG A N 1
ATOM 619 C CA . ARG A 1 82 ? 8.867 1.450 -15.043 1.00 98.06 82 ARG A CA 1
ATOM 620 C C . ARG A 1 82 ? 9.015 0.265 -15.988 1.00 98.06 82 ARG A C 1
ATOM 622 O O . ARG A 1 82 ? 9.579 -0.744 -15.594 1.00 98.06 82 ARG A O 1
ATOM 629 N N . ASP A 1 83 ? 8.478 0.379 -17.197 1.00 97.75 83 ASP A N 1
ATOM 630 C CA . ASP A 1 83 ? 8.367 -0.755 -18.113 1.00 97.75 83 ASP A CA 1
ATOM 631 C C . ASP A 1 83 ? 9.742 -1.201 -18.638 1.00 97.75 83 ASP A C 1
ATOM 633 O O . ASP A 1 83 ? 9.999 -2.402 -18.691 1.00 97.75 83 ASP A O 1
ATOM 637 N N . MET A 1 84 ? 10.663 -0.262 -18.901 1.00 97.56 84 MET A N 1
ATOM 638 C CA . MET A 1 84 ? 12.061 -0.582 -19.226 1.00 97.56 84 MET A CA 1
ATOM 639 C C . MET A 1 84 ? 12.771 -1.295 -18.073 1.00 97.56 84 MET A C 1
ATOM 641 O O . MET A 1 84 ? 13.436 -2.303 -18.289 1.00 97.56 84 MET A O 1
ATOM 645 N N . GLU A 1 85 ? 12.617 -0.810 -16.839 1.00 98.19 85 GLU A N 1
ATOM 646 C CA . GLU A 1 85 ? 13.227 -1.446 -15.668 1.00 98.19 85 GLU A CA 1
ATOM 647 C C . GLU A 1 85 ? 12.619 -2.828 -15.393 1.00 98.19 85 GLU A C 1
ATOM 649 O O . GLU A 1 85 ? 13.345 -3.754 -15.035 1.00 98.19 85 GLU A O 1
ATOM 654 N N . LEU A 1 86 ? 11.303 -3.005 -15.560 1.00 98.12 86 LEU A N 1
ATOM 655 C CA . LEU A 1 86 ? 10.657 -4.313 -15.405 1.00 98.12 86 LEU A CA 1
ATOM 656 C C . LEU A 1 86 ? 11.250 -5.315 -16.399 1.00 98.12 86 LEU A C 1
ATOM 658 O O . LEU A 1 86 ? 11.640 -6.411 -16.001 1.00 98.12 86 LEU A O 1
ATOM 662 N N . GLN A 1 87 ? 11.405 -4.905 -17.661 1.00 97.75 87 GLN A N 1
ATOM 663 C CA . GLN A 1 87 ? 12.047 -5.716 -18.691 1.00 97.75 87 GLN A CA 1
ATOM 664 C C . GLN A 1 87 ? 13.512 -6.029 -18.348 1.00 97.75 87 GLN A C 1
ATOM 666 O O . GLN A 1 87 ? 13.908 -7.191 -18.395 1.00 97.75 87 GLN A O 1
ATOM 671 N N . ALA A 1 88 ? 14.302 -5.022 -17.961 1.00 97.81 88 ALA A N 1
ATOM 672 C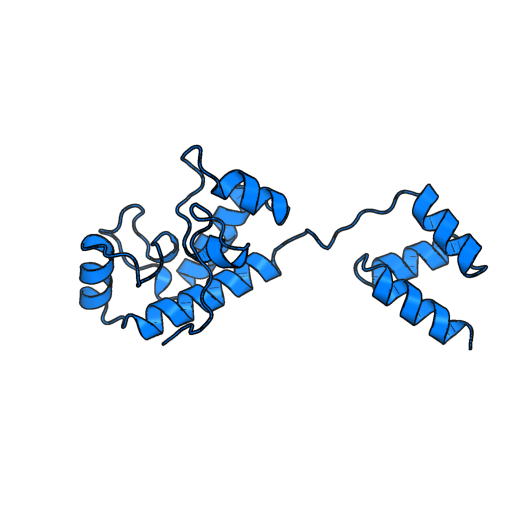 CA . ALA A 1 88 ? 15.719 -5.183 -17.622 1.00 97.81 88 ALA A CA 1
ATOM 673 C C . ALA A 1 88 ? 15.951 -6.123 -16.426 1.00 97.81 88 ALA A C 1
ATOM 675 O O . ALA A 1 88 ? 16.966 -6.810 -16.367 1.00 97.81 88 ALA A O 1
ATOM 676 N N . ASN A 1 89 ? 14.996 -6.185 -15.495 1.00 97.88 89 ASN A N 1
ATOM 677 C CA . ASN A 1 89 ? 15.045 -7.068 -14.329 1.00 97.88 89 ASN A CA 1
ATOM 678 C C . ASN A 1 89 ? 14.289 -8.399 -14.540 1.00 97.88 89 ASN A C 1
ATOM 680 O O . ASN A 1 89 ? 14.150 -9.175 -13.593 1.00 97.88 89 ASN A O 1
ATOM 684 N N . GLY A 1 90 ? 13.783 -8.672 -15.751 1.00 97.88 90 GLY A N 1
ATOM 685 C CA . GLY A 1 90 ? 13.062 -9.909 -16.073 1.00 97.88 90 GLY A CA 1
ATOM 686 C C . GLY A 1 90 ? 11.754 -10.094 -15.295 1.00 97.88 90 GLY A C 1
ATOM 687 O O . GLY A 1 90 ? 11.382 -11.224 -14.987 1.00 97.88 90 GLY A O 1
ATOM 688 N N . ILE A 1 91 ? 11.075 -9.001 -14.937 1.00 98.00 91 ILE A N 1
ATOM 689 C CA . ILE A 1 91 ? 9.827 -9.009 -14.165 1.00 98.00 91 ILE A CA 1
ATOM 690 C C . ILE A 1 91 ? 8.659 -8.769 -15.119 1.00 98.00 91 ILE A C 1
ATOM 692 O O . ILE A 1 91 ? 8.541 -7.706 -15.730 1.00 98.00 91 ILE A O 1
ATOM 696 N N . SER A 1 92 ? 7.760 -9.745 -15.229 1.00 97.50 92 SER A N 1
ATOM 697 C CA . SER A 1 92 ? 6.542 -9.582 -16.029 1.00 97.50 92 SER A CA 1
ATOM 698 C C . SER A 1 92 ? 5.565 -8.597 -15.377 1.00 97.50 92 SER A C 1
ATOM 700 O O . SER A 1 92 ? 5.571 -8.392 -14.160 1.00 97.50 92 SER A O 1
ATOM 702 N N . HIS A 1 93 ? 4.670 -8.000 -16.171 1.00 96.75 93 HIS A N 1
ATOM 703 C CA . HIS A 1 93 ? 3.586 -7.168 -15.630 1.00 96.75 93 HIS A CA 1
ATOM 704 C C . HIS A 1 93 ? 2.691 -7.944 -14.658 1.00 96.75 93 HIS A C 1
ATOM 706 O O . HIS A 1 93 ? 2.273 -7.380 -13.650 1.00 96.75 93 HIS A O 1
ATOM 712 N N . ASP A 1 94 ? 2.444 -9.230 -14.916 1.00 97.25 94 ASP A N 1
ATOM 713 C CA . ASP A 1 94 ? 1.663 -10.079 -14.016 1.00 97.25 94 ASP A CA 1
ATOM 714 C C . ASP A 1 94 ? 2.387 -10.319 -12.690 1.00 97.25 94 ASP A C 1
ATOM 716 O O . ASP A 1 94 ? 1.800 -10.094 -11.636 1.00 97.25 94 ASP A O 1
ATOM 720 N N . GLU A 1 95 ? 3.676 -10.662 -12.709 1.00 98.25 95 GLU A N 1
ATOM 721 C CA . GLU A 1 95 ? 4.466 -10.795 -11.478 1.00 98.25 95 GLU A CA 1
ATOM 722 C C . GLU A 1 95 ? 4.498 -9.479 -10.685 1.00 98.25 95 GLU A C 1
ATOM 724 O O . GLU A 1 95 ? 4.271 -9.469 -9.474 1.00 98.25 95 GLU A O 1
ATOM 729 N N . TYR A 1 96 ? 4.707 -8.349 -11.367 1.00 98.38 96 TYR A N 1
ATOM 730 C CA . TYR A 1 96 ? 4.663 -7.025 -10.751 1.00 98.38 96 TYR A CA 1
ATOM 731 C C . TYR A 1 96 ? 3.311 -6.741 -10.084 1.00 98.38 96 TYR A C 1
ATOM 733 O O . TYR A 1 96 ? 3.268 -6.254 -8.953 1.00 98.38 96 TYR A O 1
ATOM 741 N N . MET A 1 97 ? 2.201 -7.063 -10.753 1.00 98.25 97 MET A N 1
ATOM 742 C CA . MET A 1 97 ? 0.859 -6.864 -10.208 1.00 98.25 97 MET A CA 1
ATOM 743 C C . MET A 1 97 ? 0.566 -7.793 -9.022 1.00 98.25 97 MET A C 1
ATOM 745 O O . MET A 1 97 ? -0.032 -7.333 -8.049 1.00 98.25 97 MET A O 1
ATOM 749 N N . THR A 1 98 ? 1.058 -9.034 -9.040 1.00 98.44 98 THR A N 1
ATOM 750 C CA . THR A 1 98 ? 0.990 -9.956 -7.893 1.00 98.44 98 THR A CA 1
ATOM 751 C C . THR A 1 98 ? 1.745 -9.398 -6.685 1.00 98.44 98 THR A C 1
ATOM 753 O O . THR A 1 98 ? 1.206 -9.353 -5.580 1.00 98.44 98 THR A O 1
ATOM 756 N N . LEU A 1 99 ? 2.966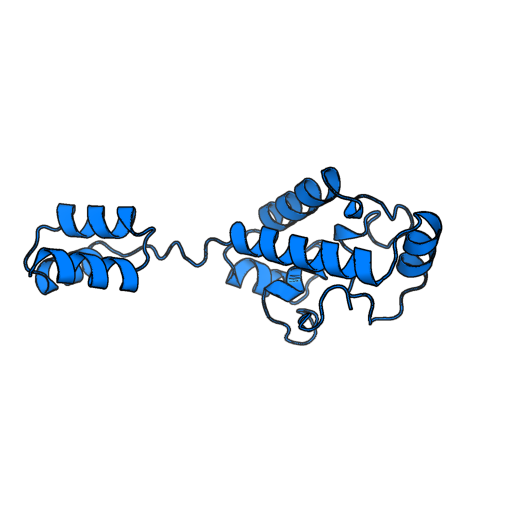 -8.889 -6.885 1.00 98.62 99 LEU A N 1
ATOM 757 C CA . LEU A 1 99 ? 3.748 -8.247 -5.819 1.00 98.62 99 LEU A CA 1
ATOM 758 C C . LEU A 1 99 ? 3.058 -6.987 -5.280 1.00 98.62 99 LEU A C 1
ATOM 760 O O . LEU A 1 99 ? 3.108 -6.706 -4.084 1.00 98.62 99 LEU A O 1
ATOM 764 N N . LYS A 1 100 ? 2.391 -6.218 -6.147 1.00 98.62 100 LYS A N 1
ATOM 765 C CA . LYS A 1 100 ? 1.602 -5.052 -5.730 1.00 98.62 100 LYS A CA 1
ATOM 766 C C . LYS A 1 100 ? 0.367 -5.430 -4.919 1.00 98.62 100 LYS A C 1
ATOM 768 O O . LYS A 1 100 ? 0.036 -4.684 -4.001 1.00 98.62 100 LYS A O 1
ATOM 773 N N . LYS A 1 101 ? -0.273 -6.563 -5.215 1.00 98.56 101 LYS A N 1
ATOM 774 C CA . LYS A 1 101 ? -1.368 -7.103 -4.400 1.00 98.56 101 LYS A CA 1
ATOM 775 C C . LYS A 1 101 ? -0.880 -7.451 -2.997 1.00 98.56 101 LYS A C 1
ATOM 777 O O . LYS A 1 101 ? -1.418 -6.941 -2.026 1.00 98.56 101 LYS A O 1
ATOM 782 N N . GLN A 1 102 ? 0.216 -8.203 -2.906 1.00 98.50 102 GLN A N 1
ATOM 783 C CA . GLN A 1 102 ? 0.843 -8.550 -1.625 1.00 98.50 102 GLN A CA 1
ATOM 784 C C . GLN A 1 102 ? 1.256 -7.308 -0.823 1.00 98.50 102 GLN A C 1
ATOM 786 O O . GLN A 1 102 ? 1.097 -7.273 0.392 1.00 98.50 102 GLN A O 1
ATOM 791 N N . LEU A 1 103 ? 1.745 -6.263 -1.498 1.00 98.69 103 LEU A N 1
ATOM 792 C CA . LEU A 1 103 ? 2.053 -4.995 -0.844 1.00 98.69 103 LEU A CA 1
ATOM 793 C C . LEU A 1 103 ? 0.798 -4.302 -0.293 1.00 98.69 103 LEU A C 1
ATOM 795 O O . LEU A 1 103 ? 0.864 -3.689 0.769 1.00 98.69 103 LEU A O 1
ATOM 799 N N . ALA A 1 104 ? -0.326 -4.360 -1.011 1.00 98.31 104 ALA A N 1
ATOM 800 C CA . ALA A 1 104 ? -1.591 -3.823 -0.518 1.00 98.31 104 ALA A CA 1
ATOM 801 C C . ALA A 1 104 ? -2.042 -4.562 0.747 1.00 98.31 104 ALA A C 1
ATOM 803 O O . ALA A 1 104 ? -2.387 -3.911 1.731 1.00 98.31 104 ALA A O 1
ATOM 804 N N . ASP A 1 105 ? -1.962 -5.893 0.740 1.00 97.31 105 ASP A N 1
ATOM 805 C CA . ASP A 1 105 ? -2.289 -6.726 1.899 1.00 97.31 105 ASP A CA 1
ATOM 806 C C . ASP A 1 105 ? -1.381 -6.394 3.095 1.00 97.31 105 ASP A C 1
ATOM 808 O O . ASP A 1 105 ? -1.867 -6.241 4.213 1.00 97.31 105 ASP A O 1
ATOM 812 N N . GLU A 1 106 ? -0.077 -6.197 2.867 1.00 98.00 106 GLU A N 1
ATOM 813 C CA . GLU A 1 106 ? 0.873 -5.806 3.916 1.00 98.00 106 GLU A CA 1
ATOM 814 C C . GLU A 1 106 ? 0.551 -4.421 4.505 1.00 98.00 106 GLU A C 1
ATOM 816 O O . GLU A 1 106 ? 0.574 -4.250 5.723 1.00 98.00 106 GLU A O 1
ATOM 821 N N . ILE A 1 107 ? 0.204 -3.433 3.671 1.00 97.44 107 ILE A N 1
ATOM 822 C CA . ILE A 1 107 ? -0.210 -2.101 4.143 1.00 97.44 107 ILE A CA 1
ATOM 823 C C . ILE A 1 107 ? -1.463 -2.209 5.018 1.00 97.44 107 ILE A C 1
ATOM 825 O O . ILE A 1 107 ? -1.497 -1.647 6.110 1.00 97.44 107 ILE A O 1
ATOM 829 N N . LEU A 1 108 ? -2.478 -2.950 4.566 1.00 94.69 108 LEU A N 1
ATOM 830 C CA . LEU A 1 108 ? -3.740 -3.091 5.295 1.00 94.69 108 LEU A CA 1
ATOM 831 C C . LEU A 1 108 ? -3.596 -3.912 6.577 1.00 94.69 108 LEU A C 1
ATOM 833 O O . LEU A 1 108 ? -4.235 -3.589 7.576 1.00 94.69 108 LEU A O 1
ATOM 837 N N . LYS A 1 109 ? -2.719 -4.919 6.596 1.00 93.69 109 LYS A N 1
ATOM 838 C CA . LYS A 1 109 ? -2.395 -5.686 7.805 1.00 93.69 109 LYS A CA 1
ATOM 839 C C . LYS A 1 109 ? -1.798 -4.814 8.913 1.00 93.69 109 LYS A C 1
ATOM 841 O O . LYS A 1 109 ? -1.983 -5.117 10.086 1.00 93.69 109 LYS A O 1
ATOM 846 N N . ASN A 1 110 ? -1.090 -3.750 8.540 1.00 93.06 110 ASN A N 1
ATOM 847 C CA . ASN A 1 110 ? -0.518 -2.786 9.477 1.00 93.06 110 ASN A CA 1
ATOM 848 C C . ASN A 1 110 ? -1.458 -1.600 9.765 1.00 93.06 110 ASN A C 1
ATOM 850 O O . ASN A 1 110 ? -1.088 -0.726 10.544 1.00 93.06 110 ASN A O 1
ATOM 854 N N . SER A 1 111 ? -2.656 -1.552 9.169 1.00 88.25 111 SER A N 1
ATOM 855 C CA . SER A 1 111 ? -3.641 -0.516 9.490 1.00 88.25 111 SER A CA 1
ATOM 856 C C . SER A 1 111 ? -4.115 -0.632 10.942 1.00 88.25 111 SER A C 1
ATOM 858 O O . SER A 1 111 ? -4.253 -1.725 11.491 1.00 88.25 111 SER A O 1
ATOM 860 N N . ASN A 1 112 ? -4.375 0.506 11.574 1.00 78.00 112 ASN A N 1
ATOM 861 C CA . ASN A 1 112 ? -4.835 0.618 12.963 1.00 78.00 112 ASN A CA 1
ATOM 862 C C . ASN A 1 112 ? -6.267 1.176 13.057 1.00 78.00 112 ASN A C 1
ATOM 864 O O . ASN A 1 112 ? -6.699 1.527 14.149 1.00 78.00 112 ASN A O 1
ATOM 868 N N . VAL A 1 113 ? -7.030 1.190 11.954 1.00 65.75 113 VAL A N 1
ATOM 869 C CA . VAL A 1 113 ? -8.461 1.583 11.933 1.00 65.75 113 VAL A CA 1
ATOM 870 C C . VAL A 1 113 ? -9.296 0.764 12.918 1.00 65.75 113 VAL A C 1
ATOM 872 O O . VAL A 1 113 ? -10.281 1.251 13.461 1.00 65.75 113 VAL A O 1
ATOM 875 N N . ASN A 1 114 ? -8.873 -0.474 13.189 1.00 56.22 114 ASN A N 1
ATOM 876 C CA . ASN A 1 114 ? -9.537 -1.368 14.135 1.00 56.22 114 ASN A CA 1
ATOM 877 C C . ASN A 1 114 ? -9.114 -1.145 15.596 1.00 56.22 114 ASN A C 1
ATOM 879 O O . ASN A 1 114 ? -9.613 -1.831 16.479 1.00 56.22 114 ASN A O 1
ATOM 883 N N . LYS A 1 115 ? -8.237 -0.177 15.893 1.00 57.78 115 LYS A N 1
ATOM 884 C CA . LYS A 1 115 ? -8.061 0.308 17.266 1.00 57.78 115 LYS A CA 1
ATOM 885 C C . LYS A 1 115 ? -9.120 1.370 17.537 1.00 57.78 115 LYS A C 1
ATOM 887 O O . LYS A 1 115 ? -8.808 2.546 17.681 1.00 57.78 115 LYS A O 1
ATOM 892 N N . THR A 1 116 ? -10.388 0.969 17.550 1.00 60.94 116 THR A N 1
ATOM 893 C CA . THR A 1 116 ? -11.416 1.823 18.146 1.00 60.94 116 THR A CA 1
ATOM 894 C C . THR A 1 116 ? -11.109 1.893 19.635 1.00 60.94 116 THR A C 1
ATOM 896 O O . THR A 1 116 ? -11.172 0.885 20.333 1.00 60.94 1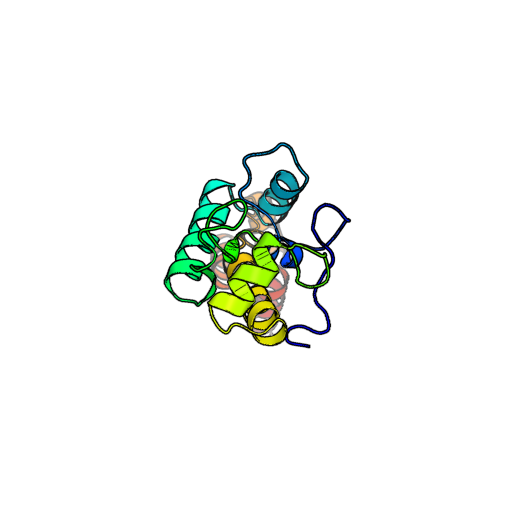16 THR A O 1
ATOM 899 N N . GLU A 1 117 ? -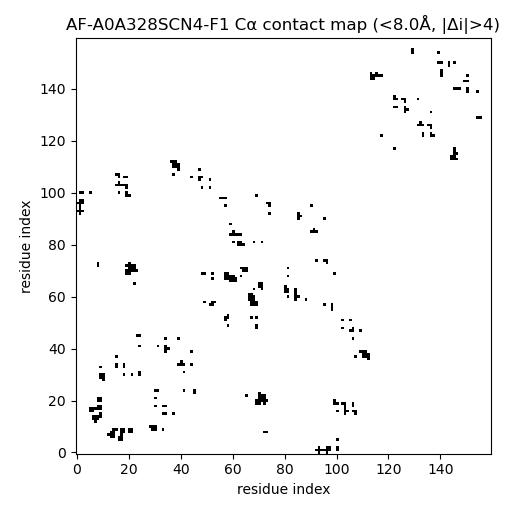10.677 3.053 20.111 1.00 70.62 117 GLU A N 1
ATOM 900 C CA . GLU A 1 117 ? -10.584 3.294 21.545 1.00 70.62 117 GLU A CA 1
ATOM 901 C C . GLU A 1 117 ? -11.985 3.648 22.038 1.00 70.62 117 GLU A C 1
ATOM 903 O O . GLU A 1 117 ? -12.625 4.564 21.521 1.00 70.62 117 GLU A O 1
ATOM 908 N N . TYR A 1 118 ? -12.478 2.873 22.997 1.00 82.50 118 TYR A N 1
ATOM 909 C CA . TYR A 1 118 ? -13.758 3.120 23.646 1.00 82.50 118 TYR A CA 1
ATOM 910 C C . TYR A 1 118 ? -13.495 3.929 24.905 1.00 82.50 118 TYR A C 1
ATOM 912 O O . TYR A 1 118 ? -12.561 3.636 25.654 1.00 82.50 118 TYR A O 1
ATOM 920 N N . THR A 1 119 ? -14.301 4.961 25.129 1.00 89.12 119 THR A N 1
ATOM 921 C CA . THR A 1 119 ? -14.215 5.737 26.364 1.00 89.12 119 THR A CA 1
ATOM 922 C C . THR A 1 119 ? -14.705 4.899 27.543 1.00 89.12 119 THR A C 1
ATOM 924 O O . THR A 1 119 ? -15.468 3.947 27.366 1.00 89.12 119 THR A O 1
ATOM 927 N N . ASP A 1 120 ? -14.344 5.284 28.768 1.00 91.81 120 ASP A N 1
ATOM 928 C CA . ASP A 1 120 ? -14.871 4.622 29.968 1.00 91.81 120 ASP A CA 1
ATOM 929 C C . ASP A 1 120 ? -16.415 4.639 29.996 1.00 91.81 120 ASP A C 1
ATOM 931 O O . ASP A 1 120 ? -17.039 3.689 30.458 1.00 91.81 120 ASP A O 1
ATOM 935 N N . ALA A 1 121 ? -17.058 5.666 29.430 1.00 92.19 121 ALA A N 1
ATOM 936 C CA . ALA A 1 121 ? -18.517 5.724 29.319 1.00 92.19 121 ALA A CA 1
ATOM 937 C C . ALA A 1 121 ? -19.092 4.676 28.342 1.00 92.19 121 ALA A C 1
ATOM 939 O O . ALA A 1 121 ? -20.148 4.092 28.608 1.00 92.19 121 ALA A O 1
ATOM 940 N N . ASP A 1 122 ? -18.393 4.407 27.236 1.00 92.25 122 ASP A N 1
ATOM 941 C CA . ASP A 1 122 ? -18.779 3.376 26.264 1.00 92.25 122 ASP A CA 1
ATOM 942 C C . ASP A 1 122 ? -18.628 1.973 26.867 1.00 92.25 122 ASP A C 1
ATOM 944 O O . ASP A 1 122 ? -19.522 1.132 26.741 1.00 92.25 122 ASP A O 1
ATOM 948 N N . ILE A 1 123 ? -17.516 1.737 27.573 1.00 93.62 123 ILE A N 1
ATOM 949 C CA . ILE A 1 123 ? -17.242 0.472 28.267 1.00 93.62 123 ILE A CA 1
ATOM 950 C C . ILE A 1 123 ? -18.266 0.252 29.386 1.00 93.62 123 ILE A C 1
ATOM 952 O O . ILE A 1 123 ? -18.784 -0.855 29.528 1.00 93.62 123 ILE A O 1
ATOM 956 N N . GLN A 1 124 ? -18.623 1.301 30.135 1.00 95.56 124 GLN A N 1
ATOM 957 C CA . GLN A 1 124 ? -19.660 1.213 31.162 1.00 95.56 124 GLN A CA 1
ATOM 958 C C . GLN A 1 124 ? -21.028 0.872 30.558 1.00 95.56 124 GLN A C 1
ATOM 960 O O . GLN A 1 124 ? -21.711 -0.012 31.064 1.00 95.56 124 GLN A O 1
ATOM 965 N N . SER A 1 125 ? -21.403 1.485 29.430 1.00 95.12 125 SER A N 1
ATOM 966 C CA . SER A 1 125 ? -22.658 1.142 28.741 1.00 95.12 125 SER A CA 1
ATOM 967 C C . SER A 1 125 ? -22.690 -0.316 28.273 1.00 95.12 125 SER A C 1
ATOM 969 O O . SER A 1 125 ? -23.734 -0.972 28.331 1.00 95.12 125 SER A O 1
ATOM 971 N N . LEU A 1 126 ? -21.552 -0.849 27.815 1.00 93.06 126 LEU A N 1
ATOM 972 C CA . LEU A 1 126 ? -21.421 -2.263 27.465 1.00 93.06 126 LEU A CA 1
ATOM 973 C C . LEU A 1 126 ? -21.590 -3.157 28.702 1.00 93.06 126 LEU A C 1
ATOM 975 O O . LEU A 1 126 ? -22.337 -4.135 28.643 1.00 93.06 126 LEU A O 1
ATOM 979 N N . ALA A 1 127 ? -20.938 -2.804 29.812 1.00 94.75 127 ALA A N 1
ATOM 980 C CA . ALA A 1 127 ? -21.036 -3.523 31.078 1.00 94.75 127 ALA A CA 1
ATOM 981 C C . ALA A 1 127 ? -22.489 -3.593 31.575 1.00 94.75 127 ALA A C 1
ATOM 983 O O . ALA A 1 127 ? -22.995 -4.681 31.855 1.00 94.75 127 ALA A O 1
ATOM 984 N N . ASP A 1 128 ? -23.191 -2.458 31.560 1.00 94.94 128 ASP A N 1
ATOM 985 C CA . ASP A 1 128 ? -24.594 -2.352 31.967 1.00 94.94 128 ASP A CA 1
ATOM 986 C C . ASP A 1 128 ? -25.517 -3.180 31.055 1.00 94.94 128 ASP A C 1
ATOM 988 O O . ASP A 1 128 ? -26.423 -3.864 31.530 1.00 94.94 128 ASP A O 1
ATOM 992 N N . THR A 1 129 ? -25.262 -3.181 29.740 1.00 94.25 129 THR A N 1
ATOM 993 C CA . THR A 1 129 ? -26.066 -3.928 28.751 1.00 94.25 129 THR A CA 1
ATOM 994 C C . THR A 1 129 ? -26.022 -5.440 28.981 1.00 94.25 129 THR A C 1
ATOM 996 O O . THR A 1 129 ? -27.023 -6.127 28.774 1.00 94.25 129 THR A O 1
ATOM 999 N N . PHE A 1 130 ? -24.867 -5.966 29.389 1.00 93.50 130 PHE A N 1
ATOM 1000 C CA . PHE A 1 130 ? -24.669 -7.394 29.647 1.00 93.50 130 PHE A CA 1
ATOM 1001 C C . PHE A 1 130 ? -24.755 -7.761 31.132 1.00 93.50 130 PHE A C 1
ATOM 1003 O O . PHE A 1 130 ? -24.622 -8.936 31.467 1.00 93.50 130 PHE A O 1
ATOM 1010 N N . ASN A 1 131 ? -25.021 -6.781 32.003 1.00 93.44 131 ASN A N 1
ATOM 1011 C CA . ASN A 1 131 ? -25.048 -6.928 33.456 1.00 93.44 131 ASN A CA 1
ATOM 1012 C C . ASN A 1 131 ? -23.765 -7.587 34.009 1.00 93.44 131 ASN A C 1
ATOM 1014 O O . ASN A 1 131 ? -23.822 -8.504 34.831 1.00 93.44 131 ASN A O 1
ATOM 1018 N N . ILE A 1 132 ? -22.611 -7.124 33.522 1.00 93.94 132 ILE A N 1
ATOM 1019 C CA . ILE A 1 132 ? -21.266 -7.554 33.935 1.00 93.94 132 ILE A CA 1
ATOM 1020 C C . ILE A 1 132 ? -20.498 -6.386 34.562 1.00 93.94 132 ILE A C 1
ATOM 1022 O O . ILE A 1 132 ? -20.940 -5.240 34.521 1.00 93.94 132 ILE A O 1
ATOM 1026 N N . SER A 1 133 ? -19.333 -6.662 35.152 1.00 95.56 133 SER A N 1
ATOM 1027 C CA . SER A 1 133 ? -18.475 -5.596 35.687 1.00 95.56 133 SER A CA 1
ATOM 1028 C C . SER A 1 133 ? -17.782 -4.795 34.576 1.00 95.56 133 SER A C 1
ATOM 1030 O O . SER A 1 133 ? -17.531 -5.311 33.485 1.00 95.56 133 SER A O 1
ATOM 1032 N N . PHE A 1 134 ? -17.422 -3.540 34.869 1.00 94.75 134 PHE A N 1
ATOM 1033 C CA . PHE A 1 134 ? -16.627 -2.696 33.967 1.00 94.75 134 PHE A CA 1
ATOM 1034 C C . PHE A 1 134 ? -15.315 -3.379 33.554 1.00 94.75 134 PHE A C 1
ATOM 1036 O O . PHE A 1 134 ? -14.981 -3.414 32.371 1.00 94.75 134 PHE A O 1
ATOM 1043 N N . ASP A 1 135 ? -14.601 -3.968 34.518 1.00 94.94 135 ASP A N 1
ATOM 1044 C CA . ASP A 1 135 ? -13.322 -4.641 34.273 1.00 94.94 135 ASP A CA 1
ATOM 1045 C C . ASP A 1 135 ? -13.480 -5.861 33.358 1.00 94.94 135 ASP A C 1
ATOM 1047 O O . ASP A 1 135 ? -12.632 -6.120 32.500 1.00 94.94 135 ASP A O 1
ATOM 1051 N N . GLU A 1 136 ? -14.586 -6.594 33.495 1.00 93.12 136 GLU A N 1
ATOM 1052 C CA . GLU A 1 136 ? -14.907 -7.733 32.636 1.00 93.12 136 GLU A CA 1
ATOM 1053 C C . GLU A 1 136 ? -15.267 -7.288 31.214 1.00 93.12 136 GLU A C 1
ATOM 1055 O O . GLU A 1 136 ? -14.751 -7.850 30.246 1.00 93.12 136 GLU A O 1
ATOM 1060 N N . ALA A 1 137 ? -16.079 -6.236 31.075 1.00 92.81 137 ALA A N 1
ATOM 1061 C CA . ALA A 1 137 ? -16.412 -5.650 29.779 1.00 92.81 137 ALA A CA 1
ATOM 1062 C C . ALA A 1 137 ? -15.158 -5.129 29.059 1.00 92.81 137 ALA A C 1
ATOM 1064 O O . ALA A 1 137 ? -14.963 -5.413 27.876 1.00 92.81 137 ALA A O 1
ATOM 1065 N N . LYS A 1 138 ? -14.278 -4.430 29.785 1.00 93.38 138 LYS A N 1
ATOM 1066 C CA . LYS A 1 138 ? -12.997 -3.934 29.274 1.00 93.38 138 LYS A CA 1
ATOM 1067 C C . LYS A 1 138 ? -12.088 -5.073 28.821 1.00 93.38 138 LYS A C 1
ATOM 1069 O O . LYS A 1 138 ? -11.581 -5.041 27.703 1.00 93.38 138 LYS A O 1
ATOM 1074 N N . SER A 1 139 ? -11.936 -6.103 29.651 1.00 92.81 139 SER A N 1
ATOM 1075 C CA . SER A 1 139 ? -11.089 -7.260 29.341 1.00 92.81 139 SER A CA 1
ATOM 1076 C C . SER A 1 139 ? -11.572 -8.015 28.097 1.00 92.81 139 SER A C 1
ATOM 1078 O O . SER A 1 139 ? -10.759 -8.426 27.272 1.00 92.81 139 SER A O 1
ATOM 1080 N N . GLU A 1 140 ? -12.886 -8.186 27.919 1.00 91.06 140 GLU A N 1
ATOM 1081 C CA . GLU A 1 140 ? -13.444 -8.863 26.739 1.00 91.06 140 GLU A CA 1
ATOM 1082 C C . GLU A 1 140 ? -13.292 -8.027 25.457 1.00 91.06 140 GLU A C 1
ATOM 1084 O O . GLU A 1 140 ? -13.050 -8.573 24.374 1.00 91.06 140 GLU A O 1
ATOM 1089 N N . LEU A 1 141 ? -13.409 -6.703 25.573 1.00 89.19 141 LEU A N 1
ATOM 1090 C CA . LEU A 1 141 ? -13.196 -5.759 24.477 1.00 89.19 141 LEU A CA 1
ATOM 1091 C C . LEU A 1 141 ? -11.734 -5.782 24.011 1.00 89.19 141 LEU A C 1
ATOM 1093 O O . LEU A 1 141 ? -11.469 -5.951 22.819 1.00 89.19 141 LEU A O 1
ATOM 1097 N N . GLU A 1 142 ? -10.790 -5.734 24.955 1.00 87.81 142 GLU A N 1
ATOM 1098 C CA . GLU A 1 142 ? -9.352 -5.855 24.691 1.00 87.81 142 GLU A CA 1
ATOM 1099 C C . GLU A 1 142 ? -9.006 -7.224 24.079 1.00 87.81 142 GLU A C 1
ATOM 1101 O O . GLU A 1 142 ? -8.291 -7.295 23.075 1.00 87.81 142 GLU A O 1
ATOM 1106 N N . ALA A 1 143 ? -9.574 -8.314 24.609 1.00 87.12 143 ALA A N 1
ATOM 1107 C CA . ALA A 1 143 ? -9.387 -9.667 24.076 1.00 87.12 143 ALA A CA 1
ATOM 1108 C C . ALA A 1 143 ? -9.946 -9.839 22.652 1.00 87.12 143 ALA A C 1
ATOM 1110 O O . ALA A 1 143 ? -9.433 -10.645 21.873 1.00 87.12 143 ALA A O 1
ATOM 1111 N N . SER A 1 144 ? -10.968 -9.058 22.292 1.00 83.75 144 SER A N 1
ATOM 1112 C CA . SER A 1 144 ? -11.563 -9.029 20.950 1.00 83.75 144 SER A CA 1
ATOM 1113 C C . SER A 1 144 ? -10.836 -8.078 19.991 1.00 83.75 144 SER A C 1
ATOM 1115 O O . SER A 1 144 ? -11.309 -7.854 18.877 1.00 83.75 144 SER A O 1
ATOM 1117 N N . GLY A 1 145 ? -9.710 -7.486 20.404 1.00 78.81 145 GLY A N 1
ATOM 1118 C CA . GLY A 1 145 ? -8.975 -6.513 19.600 1.00 78.81 145 GLY A CA 1
ATOM 1119 C C . GLY A 1 145 ? -9.756 -5.220 19.362 1.00 78.81 145 GLY A C 1
ATOM 1120 O O . GLY A 1 145 ? -9.626 -4.637 18.290 1.00 78.81 145 GLY A O 1
ATOM 1121 N N . ASN A 1 146 ? -10.575 -4.800 20.333 1.00 80.88 146 ASN A N 1
ATOM 1122 C CA . ASN A 1 146 ? -11.469 -3.641 20.257 1.00 80.88 146 ASN A CA 1
ATOM 1123 C C . ASN A 1 146 ? -12.549 -3.727 19.152 1.00 80.88 146 ASN A C 1
ATOM 1125 O O . ASN A 1 146 ? -13.133 -2.717 18.746 1.00 80.88 146 ASN A O 1
ATOM 1129 N N . ASP A 1 147 ? -12.883 -4.937 18.694 1.00 83.25 147 ASP A N 1
ATOM 1130 C CA . ASP A 1 147 ? -14.004 -5.181 17.781 1.00 83.25 147 ASP A CA 1
ATOM 1131 C C . ASP A 1 147 ? -15.315 -5.417 18.556 1.00 83.25 147 ASP A C 1
ATOM 1133 O O . ASP A 1 147 ? -15.594 -6.520 19.031 1.00 83.25 147 ASP A O 1
ATOM 1137 N N . LEU A 1 148 ? -16.165 -4.385 18.643 1.00 84.31 148 LEU A N 1
ATOM 1138 C CA . LEU A 1 148 ? -17.417 -4.432 19.414 1.00 84.31 148 LEU A CA 1
ATOM 1139 C C . LEU A 1 148 ? -18.370 -5.552 18.968 1.00 84.31 148 LEU A C 1
ATOM 1141 O O . LEU A 1 148 ? -19.099 -6.109 19.788 1.00 84.31 148 LEU A O 1
ATOM 1145 N N . LYS A 1 149 ? -18.391 -5.911 17.677 1.00 85.62 149 LYS A N 1
ATOM 1146 C CA . LYS A 1 149 ? -19.274 -6.979 17.171 1.00 85.62 149 LYS A CA 1
ATOM 1147 C C . LYS A 1 149 ? -18.851 -8.340 17.709 1.00 85.62 149 LYS A C 1
ATOM 1149 O O . LYS A 1 149 ? -19.704 -9.137 18.104 1.00 85.62 149 LYS A O 1
ATOM 1154 N N . THR A 1 150 ? -17.549 -8.593 17.716 1.00 86.38 150 THR A N 1
ATOM 1155 C CA . THR A 1 150 ? -16.937 -9.808 18.249 1.00 86.38 150 THR A CA 1
ATOM 1156 C C . THR A 1 150 ? -17.142 -9.871 19.757 1.00 86.38 150 THR A C 1
ATOM 1158 O O . THR A 1 150 ? -17.646 -10.881 20.245 1.00 86.38 150 THR A O 1
ATOM 1161 N N . THR A 1 151 ? -16.909 -8.765 20.469 1.00 89.31 151 THR A N 1
ATOM 1162 C CA . THR A 1 151 ? -17.175 -8.652 21.910 1.00 89.31 151 THR A CA 1
ATOM 1163 C C . THR A 1 151 ? -18.634 -8.965 22.247 1.00 89.31 151 THR A C 1
ATOM 1165 O O . THR A 1 151 ? -18.903 -9.847 23.058 1.00 89.31 151 THR A O 1
ATOM 1168 N N . ILE A 1 152 ? -19.601 -8.334 21.566 1.00 91.81 152 ILE A N 1
ATOM 1169 C CA . ILE A 1 152 ? -21.041 -8.591 21.761 1.00 91.81 152 ILE A CA 1
ATOM 1170 C C . ILE A 1 152 ? -21.385 -10.062 21.508 1.00 91.81 152 ILE A C 1
ATOM 1172 O O . ILE A 1 152 ? -22.171 -10.655 22.249 1.00 91.81 152 ILE A O 1
ATOM 1176 N N . ARG A 1 153 ? -20.824 -10.665 20.454 1.00 91.50 153 ARG A N 1
ATOM 1177 C CA . ARG A 1 153 ? -21.058 -12.077 20.134 1.00 91.50 153 ARG A CA 1
ATOM 1178 C C . ARG A 1 153 ? -20.546 -12.989 21.250 1.00 91.50 153 ARG A C 1
ATOM 1180 O O . ARG A 1 153 ? -21.271 -13.901 21.639 1.00 91.50 153 ARG A O 1
ATOM 1187 N N . ASN A 1 154 ? -19.340 -12.741 21.754 1.00 90.56 154 ASN A N 1
ATOM 1188 C CA . ASN A 1 154 ? -18.735 -13.533 22.823 1.00 90.56 154 ASN A CA 1
ATOM 1189 C C . ASN A 1 154 ? -19.517 -13.398 24.131 1.00 90.56 154 ASN A C 1
ATOM 1191 O O . ASN A 1 154 ? -19.856 -14.412 24.741 1.00 90.56 154 ASN A O 1
ATOM 1195 N N . LEU A 1 155 ? -19.870 -12.168 24.522 1.00 91.50 155 LEU A N 1
ATOM 1196 C CA . LEU A 1 155 ? -20.645 -11.904 25.735 1.00 91.50 155 LEU A CA 1
ATOM 1197 C C . LEU A 1 155 ? -22.002 -12.613 25.703 1.00 91.50 155 LEU A C 1
ATOM 1199 O O . LEU A 1 155 ? -22.348 -13.283 26.671 1.00 91.50 155 LEU A O 1
ATOM 1203 N N . ARG A 1 156 ? -22.719 -12.573 24.568 1.00 90.62 156 ARG A N 1
ATOM 1204 C CA . ARG A 1 156 ? -23.983 -13.316 24.390 1.00 90.62 156 ARG A CA 1
ATOM 1205 C C . ARG A 1 156 ? -23.825 -14.825 24.546 1.00 90.62 156 ARG A C 1
ATOM 1207 O O . ARG A 1 156 ? -24.738 -15.470 25.043 1.00 90.62 156 ARG A O 1
ATOM 1214 N N . MET A 1 157 ? -22.705 -15.398 24.102 1.00 87.81 157 MET A N 1
ATOM 1215 C CA . MET A 1 157 ? -22.465 -16.838 24.254 1.00 87.81 157 MET A CA 1
ATOM 1216 C C . MET A 1 157 ? -22.150 -17.232 25.699 1.00 87.81 157 MET A C 1
ATOM 1218 O O . MET A 1 157 ? -22.403 -18.370 26.065 1.00 87.81 157 MET A O 1
ATOM 1222 N N . LYS A 1 158 ? -21.607 -16.314 26.510 1.00 81.94 158 LYS A N 1
ATOM 1223 C CA . LYS A 1 158 ? -21.337 -16.538 27.940 1.00 81.94 158 LYS A CA 1
ATOM 1224 C C . LYS A 1 158 ? -22.585 -16.416 28.821 1.00 81.94 158 LYS A C 1
ATOM 1226 O O . LYS A 1 158 ? -22.571 -16.899 29.945 1.00 81.94 158 LYS A O 1
ATOM 1231 N N . THR A 1 159 ? -23.633 -15.746 28.336 1.00 69.19 159 THR A N 1
ATOM 1232 C CA . THR A 1 159 ? -24.909 -15.569 29.057 1.00 69.19 159 THR A CA 1
ATOM 1233 C C . THR A 1 159 ? -25.941 -16.671 28.774 1.00 69.19 159 THR A C 1
ATOM 1235 O O . THR A 1 159 ? -27.019 -16.640 29.365 1.00 69.19 159 THR A O 1
ATOM 1238 N N . LEU A 1 160 ? -25.632 -17.612 27.870 1.00 56.34 160 LEU A N 1
ATOM 1239 C CA . LEU A 1 160 ? -26.423 -18.815 27.568 1.00 56.34 160 LEU A CA 1
ATOM 1240 C C . LEU A 1 160 ? -25.940 -20.004 28.403 1.00 56.34 160 LEU A C 1
ATOM 1242 O O . LEU A 1 160 ? -26.814 -20.796 28.819 1.00 56.34 160 LEU A O 1
#

Sequence (160 aa):
MGWDDAPAHVCRGGDARGLAFCCPPVKPCPVHMKIEEIGLSPQEFIKIKEDFAKKTKLKYGASTCFGSFVWCCKASKPCPLRDMELQANGISHDEYMTLKKQLADEILKNSNVNKTEYTDADIQSLADTFNISFDEAKSELEASGNDLKTTIRNLRMKTL

Solvent-accessible surface area (backbone atoms only — not comparable to full-atom values): 8910 Å² total; per-residue (Å²): 115,42,47,82,85,62,63,46,48,43,86,72,75,24,56,73,60,12,56,31,36,39,56,77,84,83,62,102,50,57,58,58,58,52,38,45,70,33,56,40,49,73,66,54,54,48,50,55,46,53,58,51,14,77,76,44,81,33,49,46,32,68,80,26,101,76,37,21,45,47,39,39,60,58,80,91,55,91,47,70,50,54,54,53,38,29,56,76,69,73,46,49,70,39,59,51,34,34,54,37,47,54,45,18,52,54,54,58,71,67,39,47,63,57,64,53,80,72,50,73,69,54,36,41,53,52,6,63,76,70,74,51,51,53,69,56,38,45,51,44,29,58,74,42,56,40,34,65,69,57,27,54,53,52,54,57,63,74,75,108

Mean predicted aligned error: 8.93 Å